Protein AF-A0A2T9YWB1-F1 (afdb_monomer_lite)

Foldseek 3Di:
DDLVVQQVLCQVLVAAAAAFNPHPGRCPHPPSVDDPCPPRGGHSPVSVVVVCVVVCVVVVVVVVVVVVVVVVVVVVVVVVVVVVVVVVVVVVVVVVVVVVVVVVVVVVPDDPDDDDDDDD

Sequence (120 aa):
MNDLSRSEFQNMGRCCGYLDPGDYSSTLTPGCSTIAKAEMVYGCIGPLREMVSGYLSKYYSILFAFILIDIYAFVVGLVLVATLKVHEKMLQNQTKILYGHLDNKEVLMTPLVNFPTPRQ

Radius of gyration: 41.81 Å; chains: 1; bounding box: 85×22×119 Å

pLDDT: mean 74.77, std 15.61, range [44.81, 97.56]

Structure (mmCIF, N/CA/C/O backbone):
data_AF-A0A2T9YWB1-F1
#
_entry.id   AF-A0A2T9YWB1-F1
#
loop_
_atom_site.group_PDB
_atom_site.id
_atom_site.type_symbol
_atom_site.label_atom_id
_atom_site.label_alt_id
_atom_site.label_comp_id
_atom_site.label_asym_id
_atom_site.label_entity_id
_atom_site.label_seq_id
_atom_site.pdbx_PDB_ins_code
_atom_site.Cartn_x
_atom_site.Cartn_y
_atom_site.Cartn_z
_atom_site.occupancy
_atom_site.B_iso_or_equiv
_atom_site.auth_seq_id
_atom_site.auth_comp_id
_atom_site.auth_asym_id
_atom_site.auth_atom_id
_atom_site.pdbx_PDB_model_num
ATOM 1 N N . MET A 1 1 ? 9.960 15.345 -17.057 1.00 58.69 1 MET A N 1
ATOM 2 C CA . MET A 1 1 ? 10.874 14.303 -16.542 1.00 58.69 1 MET A CA 1
ATOM 3 C C . MET A 1 1 ? 12.245 14.581 -17.136 1.00 58.69 1 MET A C 1
ATOM 5 O O . MET A 1 1 ? 12.341 14.679 -18.354 1.00 58.69 1 MET A O 1
ATOM 9 N N . ASN A 1 2 ? 13.255 14.826 -16.304 1.00 80.56 2 ASN A N 1
ATOM 10 C CA . ASN A 1 2 ? 14.579 15.253 -16.768 1.00 80.56 2 ASN A CA 1
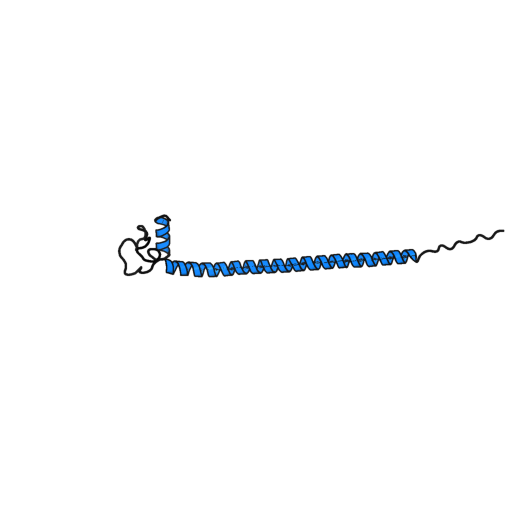ATOM 11 C C . ASN A 1 2 ? 15.358 14.053 -17.321 1.00 80.56 2 ASN A C 1
ATOM 13 O O . ASN A 1 2 ? 15.121 12.921 -16.892 1.00 80.56 2 ASN A O 1
ATOM 17 N N . ASP A 1 3 ? 16.290 14.282 -18.247 1.00 78.12 3 ASP A N 1
ATOM 18 C CA . ASP A 1 3 ? 17.007 13.188 -18.921 1.00 78.12 3 ASP A CA 1
ATOM 19 C C . ASP A 1 3 ? 17.795 12.311 -17.924 1.00 78.12 3 ASP A C 1
ATOM 21 O O . ASP A 1 3 ? 17.826 11.094 -18.057 1.00 78.12 3 ASP A O 1
ATOM 25 N N . LEU A 1 4 ? 18.274 12.902 -16.820 1.00 83.19 4 LEU A N 1
ATOM 26 C CA . LEU A 1 4 ? 18.881 12.184 -15.692 1.00 83.19 4 LEU A CA 1
ATOM 27 C C . LEU A 1 4 ? 17.923 11.167 -15.043 1.00 83.19 4 LEU A C 1
ATOM 29 O O . LEU A 1 4 ? 18.261 9.996 -14.911 1.00 83.19 4 LEU A O 1
ATOM 33 N N . SER A 1 5 ? 16.703 11.596 -14.696 1.00 83.38 5 SER A N 1
ATOM 34 C CA . SER A 1 5 ? 15.690 10.720 -14.083 1.00 83.38 5 SER A CA 1
ATOM 35 C C . SER A 1 5 ? 15.227 9.604 -15.022 1.00 83.38 5 SER A C 1
ATOM 37 O O . SER A 1 5 ? 14.916 8.502 -14.580 1.00 83.38 5 SER A O 1
ATOM 39 N N . ARG A 1 6 ? 15.208 9.870 -16.336 1.00 80.31 6 ARG A N 1
ATOM 40 C CA . ARG A 1 6 ? 14.944 8.836 -17.343 1.00 80.31 6 ARG A CA 1
ATOM 41 C C . ARG A 1 6 ? 16.101 7.854 -17.436 1.00 80.31 6 ARG A C 1
ATOM 43 O O . ARG A 1 6 ? 15.847 6.657 -17.499 1.00 80.31 6 ARG A O 1
ATOM 50 N N . SER A 1 7 ? 17.339 8.341 -17.393 1.00 84.00 7 SER A N 1
ATOM 51 C CA . SER A 1 7 ? 18.513 7.479 -17.457 1.00 84.00 7 SER A CA 1
ATOM 52 C C . SER A 1 7 ? 18.646 6.560 -16.254 1.00 84.00 7 SER A C 1
ATOM 54 O O . SER A 1 7 ? 18.995 5.395 -16.407 1.00 84.00 7 SER A O 1
ATOM 56 N N . GLU A 1 8 ? 18.363 7.062 -15.058 1.00 83.62 8 GLU A N 1
ATOM 57 C CA . GLU A 1 8 ? 18.387 6.257 -13.839 1.00 83.62 8 GLU A CA 1
ATOM 58 C C . GLU A 1 8 ? 17.347 5.133 -13.898 1.00 83.62 8 GLU A C 1
ATOM 60 O O . GLU A 1 8 ? 17.667 3.972 -13.646 1.00 83.62 8 GLU A O 1
ATOM 65 N N . PHE A 1 9 ? 16.130 5.460 -14.338 1.00 80.44 9 PHE A N 1
ATOM 66 C CA . PHE A 1 9 ? 15.055 4.488 -14.505 1.00 80.44 9 PHE A CA 1
ATOM 67 C C . PHE A 1 9 ? 15.379 3.426 -15.569 1.00 80.44 9 PHE A C 1
ATOM 69 O O . PHE A 1 9 ? 15.210 2.232 -15.326 1.00 80.44 9 PHE A O 1
ATOM 76 N N . GLN A 1 10 ? 15.897 3.846 -16.725 1.00 83.12 10 GLN A N 1
ATOM 77 C CA . GLN A 1 10 ? 16.295 2.952 -17.819 1.00 83.12 10 GLN A CA 1
ATOM 78 C C . GLN A 1 10 ? 17.465 2.040 -17.420 1.00 83.12 10 GLN A C 1
ATOM 80 O O . GLN A 1 10 ? 17.461 0.852 -17.739 1.00 83.12 10 GLN A O 1
ATOM 85 N N . ASN A 1 11 ? 18.421 2.552 -16.639 1.00 83.00 11 ASN A N 1
ATOM 86 C CA . ASN A 1 11 ? 19.535 1.763 -16.116 1.00 83.00 11 ASN A CA 1
ATOM 87 C C . ASN A 1 11 ? 19.078 0.747 -15.052 1.00 83.00 11 ASN A C 1
ATOM 89 O O . ASN A 1 11 ? 19.493 -0.411 -15.074 1.00 83.00 11 ASN A O 1
ATOM 93 N N . MET A 1 12 ? 18.179 1.153 -14.149 1.00 80.88 12 MET A N 1
ATOM 94 C CA . MET A 1 12 ? 17.615 0.276 -13.118 1.00 80.88 12 MET A CA 1
ATOM 95 C C . MET A 1 12 ? 16.765 -0.847 -13.725 1.00 80.88 12 MET A C 1
ATOM 97 O O . MET A 1 12 ? 16.873 -1.998 -13.308 1.00 80.88 12 MET A O 1
ATOM 101 N N . GLY A 1 13 ? 15.943 -0.517 -14.725 1.00 77.62 13 GLY A N 1
ATOM 102 C CA . GLY A 1 13 ? 15.073 -1.465 -15.420 1.00 77.62 13 GLY A CA 1
ATOM 103 C C . GLY A 1 13 ? 15.750 -2.250 -16.546 1.00 77.62 13 GLY A C 1
ATOM 104 O O . GLY A 1 13 ? 15.093 -3.104 -17.137 1.00 77.62 13 GLY A O 1
ATOM 105 N N . ARG A 1 14 ? 17.028 -1.964 -16.853 1.00 80.56 14 ARG A N 1
ATOM 106 C CA . ARG A 1 14 ? 17.780 -2.514 -18.001 1.00 80.56 14 ARG A CA 1
ATOM 107 C C . ARG A 1 14 ? 16.954 -2.511 -19.293 1.00 80.56 14 ARG A C 1
ATOM 109 O O . ARG A 1 14 ? 16.837 -3.521 -19.984 1.00 80.56 14 ARG A O 1
ATOM 116 N N . CYS A 1 15 ? 16.332 -1.375 -19.571 1.00 81.12 15 CYS A N 1
ATOM 117 C CA . CYS A 1 15 ? 15.363 -1.204 -20.643 1.00 81.12 15 CYS A CA 1
ATOM 118 C C . CYS A 1 15 ? 15.564 0.156 -21.313 1.00 81.12 15 CYS A C 1
ATOM 120 O O . CYS A 1 15 ? 16.104 1.083 -20.710 1.00 81.12 15 CYS A O 1
ATOM 122 N N . CYS A 1 16 ? 15.113 0.286 -22.558 1.00 83.00 16 CYS A N 1
ATOM 123 C CA . CYS A 1 16 ? 15.207 1.533 -23.310 1.00 83.00 16 CYS A CA 1
ATOM 124 C C . CYS A 1 16 ? 13.815 2.001 -23.707 1.00 83.00 16 CYS A C 1
ATOM 126 O O . CYS A 1 16 ? 12.975 1.202 -24.112 1.00 83.00 16 CYS A O 1
ATOM 128 N N . GLY A 1 17 ? 13.590 3.308 -23.602 1.00 82.56 17 GLY A N 1
ATOM 129 C CA . GLY A 1 17 ? 12.314 3.915 -23.949 1.00 82.56 17 GLY A CA 1
ATOM 130 C C . GLY A 1 17 ? 11.124 3.400 -23.131 1.00 82.56 17 GLY A C 1
ATOM 131 O O . GLY A 1 17 ? 11.285 2.697 -22.132 1.00 82.56 17 GLY A O 1
ATOM 132 N N . TYR A 1 18 ? 9.914 3.809 -23.504 1.00 81.81 18 TYR A N 1
ATOM 133 C CA . TYR A 1 18 ? 8.704 3.436 -22.767 1.00 81.81 18 TYR A CA 1
ATOM 134 C C . TYR A 1 18 ? 8.063 2.154 -23.307 1.00 81.81 18 TYR A C 1
ATOM 136 O O . TYR A 1 18 ? 8.075 1.124 -22.626 1.00 81.81 18 TYR A O 1
ATOM 144 N N . LEU A 1 19 ? 7.520 2.216 -24.526 1.00 81.88 19 LEU A N 1
ATOM 145 C CA . LEU A 1 19 ? 6.922 1.072 -25.219 1.00 81.88 19 LEU A CA 1
ATOM 146 C C . LEU A 1 19 ? 7.954 0.368 -26.106 1.00 81.88 19 LEU A C 1
ATOM 148 O O . LEU A 1 19 ? 8.108 -0.849 -26.039 1.00 81.88 19 LEU A O 1
ATOM 152 N N . ASP A 1 20 ? 8.696 1.178 -26.861 1.00 80.06 20 ASP A N 1
ATOM 153 C CA . ASP A 1 20 ? 9.758 0.760 -27.763 1.00 80.06 20 ASP A CA 1
ATOM 154 C C . ASP A 1 20 ? 11.088 1.427 -27.380 1.00 80.06 20 ASP A C 1
ATOM 156 O O . ASP A 1 20 ? 11.087 2.555 -26.878 1.00 80.06 20 ASP A O 1
ATOM 160 N N . PRO A 1 21 ? 12.240 0.805 -27.694 1.00 75.88 21 PRO A N 1
ATOM 161 C CA . PRO A 1 21 ? 13.568 1.336 -27.379 1.00 75.88 21 PRO A CA 1
ATOM 162 C C . PRO A 1 21 ? 13.871 2.739 -27.908 1.00 75.88 21 PRO A C 1
ATOM 164 O O . PRO A 1 21 ? 14.745 3.407 -27.367 1.00 75.88 21 PRO A O 1
ATOM 167 N N . GLY A 1 22 ? 13.188 3.173 -28.971 1.00 75.06 22 GLY A N 1
ATOM 168 C CA . GLY A 1 22 ? 13.361 4.501 -29.565 1.00 75.06 22 GLY A CA 1
ATOM 169 C C . GLY A 1 22 ? 12.431 5.571 -28.995 1.00 75.06 22 GLY A C 1
ATOM 170 O O . GLY A 1 22 ? 12.632 6.754 -29.262 1.00 75.06 22 GLY A O 1
ATOM 171 N N . ASP A 1 23 ? 11.421 5.178 -28.220 1.00 76.00 23 ASP A N 1
ATOM 172 C CA . ASP A 1 23 ? 10.400 6.095 -27.733 1.00 76.00 23 ASP A CA 1
ATOM 173 C C . ASP A 1 23 ? 10.778 6.627 -26.352 1.00 76.00 23 ASP A C 1
ATOM 175 O O . ASP A 1 23 ? 10.814 5.886 -25.372 1.00 76.00 23 ASP A O 1
ATOM 179 N N . TYR A 1 24 ? 11.106 7.915 -26.256 1.00 75.06 24 TYR A N 1
ATOM 180 C CA . TYR A 1 24 ? 11.618 8.528 -25.027 1.00 75.06 24 TYR A CA 1
ATOM 181 C C . TYR A 1 24 ? 12.847 7.789 -24.438 1.00 75.06 24 TYR A C 1
ATOM 183 O O . TYR A 1 24 ? 12.992 7.650 -23.214 1.00 75.06 24 TYR A O 1
ATOM 191 N N . SER A 1 25 ? 13.833 7.421 -25.265 1.00 74.88 25 SER A N 1
ATOM 192 C CA . SER A 1 25 ? 15.160 6.939 -24.823 1.00 74.88 25 SER A CA 1
ATOM 193 C C . SER A 1 25 ? 16.050 8.064 -24.291 1.00 74.88 25 SER A C 1
ATOM 195 O O . SER A 1 25 ? 16.145 9.125 -24.915 1.00 74.88 25 SER A O 1
ATOM 197 N N . SER A 1 26 ? 16.668 7.876 -23.126 1.00 77.38 26 SER A N 1
ATOM 198 C CA . SER A 1 26 ? 17.612 8.862 -22.606 1.00 77.38 26 SER A CA 1
ATOM 199 C C . SER A 1 26 ? 18.931 8.792 -23.366 1.00 77.38 26 SER A C 1
ATOM 201 O O . SER A 1 26 ? 19.409 7.709 -23.704 1.00 77.38 26 SER A O 1
ATOM 203 N N . THR A 1 27 ? 19.536 9.951 -23.620 1.00 75.12 27 THR A N 1
ATOM 204 C CA . THR A 1 27 ? 20.853 10.017 -24.277 1.00 75.12 27 THR A CA 1
ATOM 205 C C . THR A 1 27 ? 21.997 9.670 -23.323 1.00 75.12 27 THR A C 1
ATOM 207 O O . THR A 1 27 ? 23.083 9.296 -23.762 1.00 75.12 27 THR A O 1
ATOM 210 N N . LEU A 1 28 ? 21.728 9.754 -22.017 1.00 77.69 28 LEU A N 1
ATOM 211 C CA . LEU A 1 28 ? 22.676 9.518 -20.931 1.00 77.69 28 LEU A CA 1
ATOM 212 C C . LEU A 1 28 ? 22.794 8.041 -20.542 1.00 77.69 28 LEU A C 1
ATOM 214 O O . LEU A 1 28 ? 23.736 7.690 -19.837 1.00 77.69 28 LEU A O 1
ATOM 218 N N . THR A 1 29 ? 21.871 7.174 -20.973 1.00 75.38 29 THR A N 1
ATOM 219 C CA . THR A 1 29 ? 21.889 5.755 -20.595 1.00 75.38 29 THR A CA 1
ATOM 220 C C . THR A 1 29 ? 22.891 4.979 -21.450 1.00 75.38 29 THR A C 1
ATOM 222 O O . THR A 1 29 ? 22.654 4.802 -22.653 1.00 75.38 29 THR A O 1
ATOM 225 N N . PRO A 1 30 ? 23.995 4.477 -20.860 1.00 65.81 30 PRO A N 1
ATOM 226 C CA . PRO A 1 30 ? 24.955 3.652 -21.581 1.00 65.81 30 PRO A CA 1
ATOM 227 C C . PRO A 1 30 ? 24.277 2.325 -21.949 1.00 65.81 30 PRO A C 1
ATOM 229 O O . PRO A 1 30 ? 23.979 1.509 -21.085 1.00 65.81 30 PRO A O 1
ATOM 232 N N . GLY A 1 31 ? 23.961 2.148 -23.233 1.00 66.75 31 GLY A N 1
ATOM 233 C CA . GLY A 1 31 ? 23.202 1.003 -23.757 1.00 66.75 31 GLY A CA 1
ATOM 234 C C . GLY A 1 31 ? 22.055 1.404 -24.690 1.00 66.75 31 GLY A C 1
ATOM 235 O O . GLY A 1 31 ? 21.808 0.712 -25.673 1.00 66.75 31 GLY A O 1
ATOM 236 N N . CYS A 1 32 ? 21.429 2.565 -24.459 1.00 69.94 32 CYS A N 1
ATOM 237 C CA . CYS A 1 32 ? 20.392 3.103 -25.350 1.00 69.94 32 CYS A CA 1
ATOM 238 C C . CYS A 1 32 ? 20.953 4.066 -26.416 1.00 69.94 32 CYS A C 1
ATOM 240 O O . CYS A 1 32 ? 20.327 4.253 -27.457 1.00 69.94 32 CYS A O 1
ATOM 242 N N . SER A 1 33 ? 22.127 4.672 -26.182 1.00 62.56 33 SER A N 1
ATOM 243 C CA . SER A 1 33 ? 22.729 5.683 -27.073 1.00 62.56 33 SER A CA 1
ATOM 244 C C . SER A 1 33 ? 23.503 5.093 -28.259 1.00 62.56 33 SER A C 1
ATOM 246 O O . SER A 1 33 ? 23.536 5.679 -29.341 1.00 62.56 33 SER A O 1
ATOM 248 N N . THR A 1 34 ? 24.102 3.916 -28.085 1.00 57.72 34 THR A N 1
ATOM 249 C CA . THR A 1 34 ? 24.905 3.224 -29.099 1.00 57.72 34 THR A CA 1
ATOM 250 C C . THR A 1 34 ? 24.288 1.868 -29.389 1.00 57.72 34 THR A C 1
ATOM 252 O O . THR A 1 34 ? 24.586 0.902 -28.701 1.00 57.72 34 THR A O 1
ATOM 255 N N . ILE A 1 35 ? 23.393 1.823 -30.378 1.00 53.66 35 ILE A N 1
ATOM 256 C CA . ILE A 1 35 ? 23.014 0.659 -31.200 1.00 53.66 35 ILE A CA 1
ATOM 257 C C . ILE A 1 35 ? 23.541 -0.693 -30.670 1.00 53.66 35 ILE A C 1
ATOM 259 O O . ILE A 1 35 ? 24.434 -1.305 -31.244 1.00 53.66 35 ILE A O 1
ATOM 263 N N . ALA A 1 36 ? 22.928 -1.193 -29.602 1.00 47.56 36 ALA A N 1
ATOM 264 C CA . ALA A 1 36 ? 22.917 -2.608 -29.260 1.00 4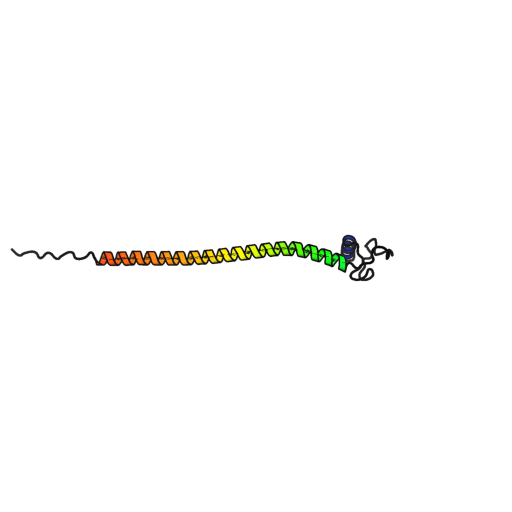7.56 36 ALA A CA 1
ATOM 265 C C . ALA A 1 36 ? 21.453 -3.054 -29.220 1.00 47.56 36 ALA A C 1
ATOM 267 O O . ALA A 1 36 ? 20.940 -3.561 -28.226 1.00 47.56 36 ALA A O 1
ATOM 268 N N . LYS A 1 37 ? 20.785 -2.891 -30.372 1.00 50.72 37 LYS A N 1
ATOM 269 C CA . LYS A 1 37 ? 19.473 -3.481 -30.697 1.00 50.72 37 LYS A CA 1
ATOM 270 C C . LYS A 1 37 ? 19.431 -5.013 -30.527 1.00 50.72 37 LYS A C 1
ATOM 272 O O . LYS A 1 37 ? 18.390 -5.608 -30.763 1.00 50.72 37 LYS A O 1
ATOM 277 N N . ALA A 1 38 ? 20.550 -5.648 -30.180 1.00 47.59 38 ALA A N 1
ATOM 278 C CA . ALA A 1 38 ? 20.685 -7.089 -30.048 1.00 47.59 38 ALA A CA 1
ATOM 279 C C . ALA A 1 38 ? 20.394 -7.618 -28.629 1.00 47.59 38 ALA A C 1
ATOM 281 O O . ALA A 1 38 ? 20.045 -8.786 -28.517 1.00 47.59 38 ALA A O 1
ATOM 282 N N . GLU A 1 39 ? 20.485 -6.796 -27.568 1.00 50.75 39 GLU A N 1
ATOM 283 C CA . GLU A 1 39 ? 20.274 -7.276 -26.183 1.00 50.75 39 GLU A CA 1
ATOM 284 C C . GLU A 1 39 ? 19.182 -6.529 -25.396 1.00 50.75 39 GLU A C 1
ATOM 286 O O . GLU A 1 39 ? 18.482 -7.157 -24.604 1.00 50.75 39 GLU A O 1
ATOM 291 N N . MET A 1 40 ? 18.948 -5.230 -25.636 1.00 56.12 40 MET A N 1
ATOM 292 C CA . MET A 1 40 ? 17.851 -4.477 -24.997 1.00 56.12 40 MET A CA 1
ATOM 293 C C . MET A 1 40 ? 16.714 -4.223 -25.995 1.00 56.12 40 MET A C 1
ATOM 295 O O . MET A 1 40 ? 16.570 -3.135 -26.549 1.00 56.12 40 MET A O 1
ATOM 299 N N . VAL A 1 41 ? 15.929 -5.267 -26.271 1.00 57.62 41 VAL A N 1
ATOM 300 C CA . VAL A 1 41 ? 14.882 -5.270 -27.318 1.00 57.62 41 VAL A CA 1
ATOM 301 C C . VAL A 1 41 ? 13.521 -4.773 -26.799 1.00 57.62 41 VAL A C 1
ATOM 303 O O . VAL A 1 41 ? 12.583 -4.612 -27.573 1.00 57.62 41 VAL A O 1
ATOM 306 N N . TYR A 1 42 ? 13.391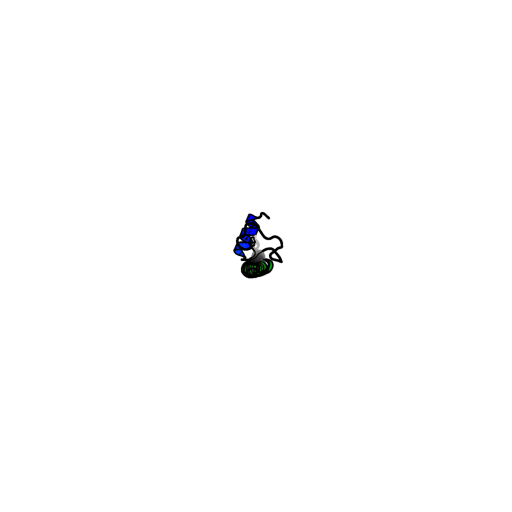 -4.492 -25.501 1.00 70.75 42 TYR A N 1
ATOM 307 C CA . TYR A 1 42 ? 12.086 -4.310 -24.861 1.00 70.75 42 TYR A CA 1
ATOM 308 C C . TYR A 1 42 ? 11.954 -2.928 -24.214 1.00 70.75 42 TYR A C 1
ATOM 310 O O . TYR A 1 42 ? 12.866 -2.463 -23.523 1.00 70.75 42 TYR A O 1
ATOM 318 N N . GLY A 1 43 ? 10.799 -2.287 -24.419 1.00 78.88 43 GLY A N 1
ATOM 319 C CA . GLY A 1 43 ? 10.426 -1.071 -23.702 1.00 78.88 43 GLY A CA 1
ATOM 320 C C . GLY A 1 43 ? 10.318 -1.294 -22.196 1.00 78.88 43 GLY A C 1
ATOM 321 O O . GLY A 1 43 ? 10.008 -2.394 -21.724 1.00 78.88 43 GLY A O 1
ATOM 322 N N . CYS A 1 44 ? 10.533 -0.235 -21.416 1.00 83.62 44 CYS A N 1
ATOM 323 C CA . CYS A 1 44 ? 10.481 -0.305 -19.958 1.00 83.62 44 CYS A CA 1
ATOM 324 C C . CYS A 1 44 ? 9.097 -0.637 -19.372 1.00 83.62 44 CYS A C 1
ATOM 326 O O . CYS A 1 44 ? 8.998 -0.884 -18.170 1.00 83.62 44 CYS A O 1
ATOM 328 N N . ILE A 1 45 ? 8.026 -0.669 -20.174 1.00 84.12 45 ILE A N 1
ATOM 329 C CA . ILE A 1 45 ? 6.672 -0.974 -19.693 1.00 84.12 45 ILE A CA 1
ATOM 330 C C . ILE A 1 45 ? 6.539 -2.374 -19.072 1.00 84.12 45 ILE A C 1
ATOM 332 O O . ILE A 1 45 ? 5.804 -2.538 -18.098 1.00 84.12 45 ILE A O 1
ATOM 336 N N . GLY A 1 46 ? 7.262 -3.372 -19.587 1.00 79.88 46 GLY A N 1
ATOM 337 C CA . GLY A 1 46 ? 7.254 -4.737 -19.048 1.00 79.88 46 GLY A CA 1
ATOM 338 C C . GLY A 1 46 ? 7.851 -4.805 -17.637 1.00 79.88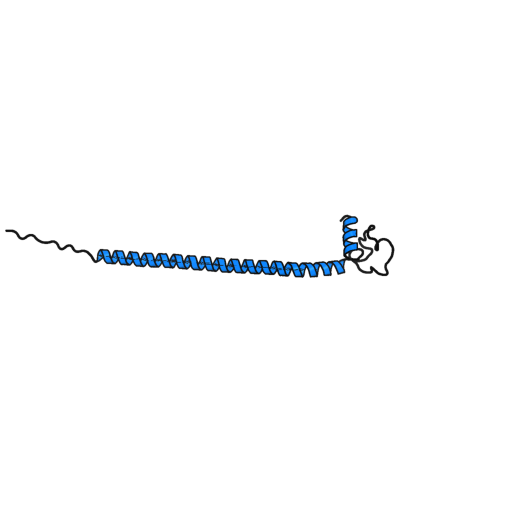 46 GLY A C 1
ATOM 339 O O . GLY A 1 46 ? 7.115 -5.105 -16.693 1.00 79.88 46 GLY A O 1
ATOM 340 N N . PRO A 1 47 ? 9.141 -4.447 -17.467 1.00 76.38 47 PRO A N 1
ATOM 341 C CA . PRO A 1 47 ? 9.792 -4.384 -16.158 1.00 76.38 47 PRO A CA 1
ATOM 342 C C . PRO A 1 47 ? 9.066 -3.467 -15.170 1.00 76.38 47 PRO A C 1
ATOM 344 O O . PRO A 1 47 ? 8.934 -3.802 -13.994 1.00 76.38 47 PRO A O 1
ATOM 347 N N . LEU A 1 48 ? 8.531 -2.334 -15.643 1.00 81.38 48 LEU A N 1
ATOM 348 C CA . LEU A 1 48 ? 7.726 -1.439 -14.816 1.00 81.38 48 LEU A CA 1
ATOM 349 C C . LEU A 1 48 ? 6.471 -2.145 -14.301 1.00 81.38 48 LEU A C 1
ATOM 351 O O . LEU A 1 48 ? 6.171 -2.061 -13.115 1.00 81.38 48 LEU A O 1
ATOM 355 N N . ARG A 1 49 ? 5.740 -2.858 -15.163 1.00 81.38 49 ARG A N 1
ATOM 356 C CA . ARG A 1 49 ? 4.542 -3.602 -14.761 1.00 81.38 49 ARG A CA 1
ATOM 357 C C . ARG A 1 49 ? 4.872 -4.685 -13.741 1.00 81.38 49 ARG A C 1
ATOM 359 O O . ARG A 1 49 ? 4.130 -4.844 -12.776 1.00 81.38 49 ARG A O 1
ATOM 366 N N . GLU A 1 50 ? 5.972 -5.402 -13.933 1.00 78.75 50 GLU A N 1
ATOM 367 C CA . GLU A 1 50 ? 6.420 -6.442 -13.010 1.00 78.75 50 GLU A CA 1
ATOM 368 C C . GLU A 1 50 ? 6.794 -5.849 -11.645 1.00 78.75 50 GLU A C 1
ATOM 370 O O . GLU A 1 50 ? 6.244 -6.267 -10.622 1.00 78.75 50 GLU A O 1
ATOM 375 N N . MET A 1 51 ? 7.609 -4.789 -11.633 1.00 76.19 51 MET A N 1
ATOM 376 C CA . MET A 1 51 ? 7.982 -4.048 -10.427 1.00 76.19 51 MET A CA 1
ATOM 377 C C . MET A 1 51 ? 6.752 -3.506 -9.694 1.00 76.19 51 MET A C 1
ATOM 379 O O . MET A 1 51 ? 6.608 -3.699 -8.488 1.00 76.19 51 MET A O 1
ATOM 383 N N . VAL A 1 52 ? 5.838 -2.867 -10.425 1.00 80.75 52 VAL A N 1
ATOM 384 C CA . VAL A 1 52 ? 4.602 -2.298 -9.885 1.00 80.75 52 VAL A CA 1
ATOM 385 C C . VAL A 1 52 ? 3.711 -3.400 -9.321 1.00 80.75 52 VAL A C 1
ATOM 387 O O . VAL A 1 52 ? 3.216 -3.251 -8.210 1.00 80.75 52 VAL A O 1
ATOM 390 N N . SER A 1 53 ? 3.553 -4.531 -10.014 1.00 77.81 53 SER A N 1
ATOM 391 C CA . SER A 1 53 ? 2.735 -5.651 -9.534 1.00 77.81 53 SER A CA 1
ATOM 392 C C . SER A 1 53 ? 3.301 -6.301 -8.266 1.00 77.81 53 SER A C 1
ATOM 394 O O . SER A 1 53 ? 2.554 -6.543 -7.317 1.00 77.81 53 SER A O 1
ATOM 396 N N . GLY A 1 54 ? 4.620 -6.516 -8.201 1.00 74.25 54 GLY A N 1
ATOM 397 C CA . GLY A 1 54 ? 5.282 -7.108 -7.040 1.00 74.25 54 GLY A CA 1
ATOM 398 C C . GLY A 1 54 ? 5.310 -6.166 -5.838 1.00 74.25 54 GLY A C 1
ATOM 399 O O . GLY A 1 54 ? 5.080 -6.594 -4.705 1.00 74.25 54 GLY A O 1
ATOM 400 N N . TYR A 1 55 ? 5.539 -4.873 -6.082 1.00 73.44 55 TYR A N 1
ATOM 401 C CA . TYR A 1 55 ? 5.473 -3.844 -5.051 1.00 73.44 55 TYR A CA 1
ATOM 402 C C . TYR A 1 55 ? 4.038 -3.732 -4.531 1.00 73.44 55 TYR A C 1
ATOM 404 O O . TYR A 1 55 ? 3.786 -4.025 -3.365 1.00 73.44 55 TYR A O 1
ATOM 412 N N . LEU A 1 56 ? 3.067 -3.434 -5.398 1.00 74.19 56 LEU A N 1
ATOM 413 C CA . LEU A 1 56 ? 1.664 -3.294 -5.008 1.00 74.19 56 LEU A CA 1
ATOM 414 C C . LEU A 1 56 ? 1.164 -4.525 -4.253 1.00 74.19 56 LEU A C 1
ATOM 416 O O . LEU A 1 56 ? 0.564 -4.360 -3.200 1.00 74.19 56 LEU A O 1
ATOM 420 N N . SER A 1 57 ? 1.468 -5.748 -4.697 1.00 75.25 57 SER A N 1
ATOM 421 C CA . SER A 1 57 ? 1.036 -6.963 -3.995 1.00 75.25 57 SER A CA 1
ATOM 422 C C . SER A 1 57 ? 1.515 -7.027 -2.538 1.00 75.25 57 SER A C 1
ATOM 424 O O . SER A 1 57 ? 0.741 -7.419 -1.659 1.00 75.25 57 SER A O 1
ATOM 426 N N . LYS A 1 58 ? 2.763 -6.630 -2.254 1.00 75.44 58 LYS A N 1
ATOM 427 C CA . LYS A 1 58 ? 3.298 -6.626 -0.883 1.00 75.44 58 LYS A CA 1
ATOM 428 C C . LYS A 1 58 ? 2.661 -5.532 -0.031 1.00 75.44 58 LYS A C 1
ATOM 430 O O . LYS A 1 58 ? 2.219 -5.809 1.082 1.00 75.44 58 LYS A O 1
ATOM 435 N N . TYR A 1 59 ? 2.567 -4.311 -0.555 1.00 80.31 59 TYR A N 1
ATOM 436 C CA . TYR A 1 59 ? 1.998 -3.188 0.195 1.00 80.31 59 TYR A CA 1
ATOM 437 C C . TYR A 1 59 ? 0.487 -3.325 0.392 1.00 80.31 59 TYR A C 1
ATOM 439 O O . TYR A 1 59 ? 0.000 -3.031 1.481 1.00 80.31 59 TYR A O 1
ATOM 447 N N . TYR A 1 60 ? -0.252 -3.846 -0.592 1.00 80.56 60 TYR A N 1
ATOM 448 C CA . TYR A 1 60 ? -1.681 -4.128 -0.442 1.00 80.56 60 TYR A CA 1
ATOM 449 C C . TYR A 1 60 ? -1.947 -5.156 0.650 1.00 80.56 60 TYR A C 1
ATOM 451 O O . TYR A 1 60 ? -2.880 -4.970 1.422 1.00 80.56 60 TYR A O 1
ATOM 459 N N . SER A 1 61 ? -1.115 -6.194 0.766 1.00 80.69 61 SER A N 1
ATOM 460 C CA . SER A 1 61 ? -1.269 -7.196 1.828 1.00 80.69 61 SER A CA 1
ATOM 461 C C . SER A 1 61 ? -1.113 -6.572 3.220 1.00 80.69 61 SER A C 1
ATOM 463 O O . SER A 1 61 ? -1.906 -6.846 4.118 1.00 80.69 61 SER A O 1
ATOM 465 N N . ILE A 1 62 ? -0.127 -5.684 3.385 1.00 85.00 62 ILE A N 1
ATOM 466 C CA . ILE A 1 62 ? 0.119 -4.973 4.647 1.00 85.00 62 ILE A CA 1
ATOM 467 C C . ILE A 1 62 ? -1.028 -4.003 4.958 1.00 85.00 62 ILE A C 1
ATOM 469 O O . ILE A 1 62 ? -1.569 -4.025 6.060 1.00 85.00 62 ILE A O 1
ATOM 473 N N . LEU A 1 63 ? -1.436 -3.179 3.990 1.00 88.00 63 LEU A N 1
ATOM 474 C CA . LEU A 1 63 ? -2.543 -2.233 4.162 1.00 88.00 63 LEU A CA 1
ATOM 475 C C . LEU A 1 63 ? -3.859 -2.949 4.478 1.00 88.00 63 LEU A C 1
ATOM 477 O O . LEU A 1 63 ? -4.616 -2.496 5.331 1.00 88.00 63 LEU A O 1
ATOM 481 N N . PHE A 1 64 ? -4.111 -4.093 3.842 1.00 87.50 64 PHE A N 1
ATOM 482 C CA . PHE A 1 64 ? -5.288 -4.907 4.122 1.00 87.50 64 PHE A CA 1
ATOM 483 C C . PHE A 1 64 ? -5.287 -5.435 5.562 1.00 87.50 64 PHE A C 1
ATOM 485 O O . PHE A 1 64 ? -6.320 -5.398 6.226 1.00 87.50 64 PHE A O 1
ATOM 492 N N . ALA A 1 65 ? -4.129 -5.854 6.082 1.00 89.56 65 ALA A N 1
ATOM 493 C CA . ALA A 1 65 ? -4.004 -6.266 7.477 1.00 89.56 65 ALA A CA 1
ATOM 494 C C . ALA A 1 65 ? -4.312 -5.116 8.454 1.00 89.56 65 ALA A C 1
ATOM 496 O O . ALA A 1 65 ? -5.036 -5.330 9.423 1.00 89.56 65 ALA A O 1
ATOM 497 N N . PHE A 1 66 ? -3.835 -3.896 8.179 1.00 93.75 66 PHE A N 1
ATOM 498 C CA . PHE A 1 66 ? -4.178 -2.719 8.988 1.00 93.75 66 PHE A CA 1
ATOM 499 C C . PHE A 1 66 ? -5.682 -2.434 8.987 1.00 93.75 66 PHE A C 1
ATOM 501 O O . PHE A 1 66 ? -6.271 -2.280 10.053 1.00 93.75 66 PHE A O 1
ATOM 508 N N . ILE A 1 67 ? -6.326 -2.468 7.817 1.00 95.00 67 ILE A N 1
ATOM 509 C CA . ILE A 1 67 ? -7.777 -2.260 7.704 1.00 95.00 67 ILE A CA 1
ATOM 510 C C . ILE A 1 67 ? -8.552 -3.305 8.519 1.00 95.00 67 ILE A C 1
ATOM 512 O O . ILE A 1 67 ? -9.524 -2.969 9.192 1.00 95.00 67 ILE A O 1
ATOM 516 N N . LEU A 1 68 ? -8.127 -4.572 8.498 1.00 94.44 68 LEU A N 1
ATOM 517 C CA . LEU A 1 68 ? -8.760 -5.618 9.305 1.00 94.44 68 LEU A CA 1
ATOM 518 C C . LEU A 1 68 ? -8.611 -5.367 10.809 1.00 94.44 68 LEU A C 1
ATOM 520 O O . LEU A 1 68 ? -9.569 -5.576 11.554 1.00 94.44 68 LEU A O 1
ATOM 524 N N . ILE A 1 69 ? -7.437 -4.910 11.252 1.00 96.25 69 ILE A N 1
ATOM 525 C CA . ILE A 1 69 ? -7.194 -4.546 12.654 1.00 96.25 69 ILE A CA 1
ATOM 526 C C . ILE A 1 69 ? -8.105 -3.385 13.065 1.00 96.25 69 ILE A C 1
ATOM 528 O O . ILE A 1 69 ? -8.730 -3.454 14.123 1.00 96.25 69 ILE A O 1
ATOM 532 N N . ASP A 1 70 ? -8.243 -2.368 12.217 1.00 95.81 70 ASP A N 1
ATOM 533 C CA . ASP A 1 70 ? -9.102 -1.214 12.486 1.00 95.81 70 ASP A CA 1
ATOM 534 C C . ASP A 1 70 ? -10.580 -1.612 12.571 1.00 95.81 70 ASP A C 1
ATOM 536 O O . ASP A 1 70 ? -11.281 -1.214 13.503 1.00 95.81 70 ASP A O 1
ATOM 540 N N . ILE A 1 71 ? -11.057 -2.457 11.649 1.00 96.94 71 ILE A N 1
ATOM 541 C CA . ILE A 1 71 ? -12.424 -2.998 11.687 1.00 96.94 71 ILE A CA 1
ATOM 542 C C . ILE A 1 71 ? -12.642 -3.797 12.973 1.00 96.94 71 ILE A C 1
ATOM 544 O O . ILE A 1 71 ? -13.669 -3.634 13.634 1.00 96.94 71 ILE A O 1
ATOM 548 N N . TYR A 1 72 ? -11.683 -4.640 13.358 1.00 97.38 72 TYR A N 1
ATOM 549 C CA . TYR A 1 72 ? -11.773 -5.417 14.589 1.00 97.38 72 TYR A CA 1
ATOM 550 C C . TYR A 1 72 ? -11.841 -4.511 15.826 1.00 97.38 72 TYR A C 1
ATOM 552 O O . TYR A 1 72 ? -12.734 -4.674 16.659 1.00 97.38 72 TYR A O 1
ATOM 560 N N . ALA A 1 73 ? -10.954 -3.518 15.925 1.00 97.12 73 ALA A N 1
ATOM 561 C CA . ALA A 1 73 ? -10.956 -2.545 17.013 1.00 97.12 73 ALA A CA 1
ATOM 562 C C . ALA A 1 73 ? -12.277 -1.763 17.073 1.00 97.12 73 ALA A C 1
ATOM 564 O O . ALA A 1 73 ? -12.832 -1.560 18.154 1.00 97.12 73 ALA A O 1
ATOM 565 N N . PHE A 1 74 ? -12.823 -1.391 15.914 1.00 97.56 74 PHE A N 1
ATOM 566 C CA . PHE A 1 74 ? -14.118 -0.730 15.810 1.00 97.56 74 PHE A CA 1
ATOM 567 C C . PHE A 1 74 ? -15.260 -1.613 16.334 1.00 97.56 74 PHE A C 1
ATOM 569 O O . PHE A 1 74 ? -16.075 -1.150 17.134 1.00 97.56 74 PHE A O 1
ATOM 576 N N . VAL A 1 75 ? -15.299 -2.897 15.958 1.00 97.50 75 VAL A N 1
ATOM 577 C CA . VAL A 1 75 ? -16.310 -3.847 16.456 1.00 97.50 75 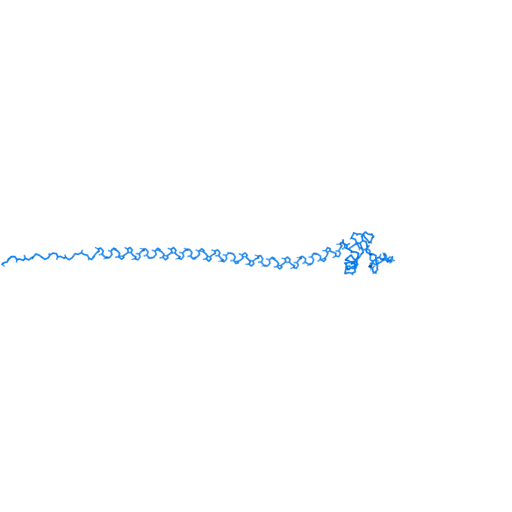VAL A CA 1
ATOM 578 C C . VAL A 1 75 ? -16.193 -4.036 17.967 1.00 97.50 75 VAL A C 1
ATOM 580 O O . VAL A 1 75 ? -17.202 -3.956 18.668 1.00 97.50 75 VAL A O 1
ATOM 583 N N . VAL A 1 76 ? -14.981 -4.235 18.492 1.00 97.38 76 VA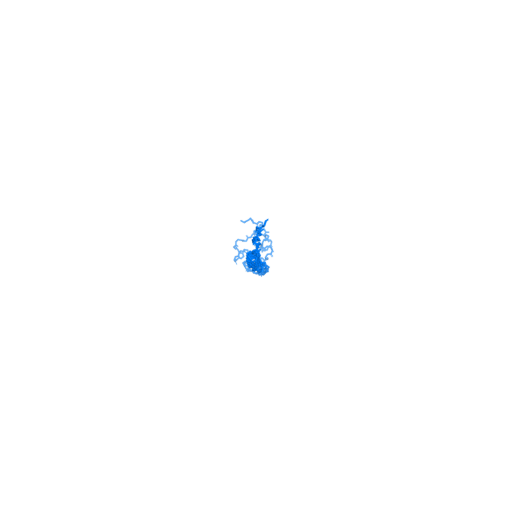L A N 1
ATOM 584 C CA . VAL A 1 76 ? -14.752 -4.359 19.941 1.00 97.38 76 VAL A CA 1
ATOM 585 C C . VAL A 1 76 ? -15.204 -3.093 20.670 1.00 97.38 76 VAL A C 1
ATOM 587 O O . VAL A 1 76 ? -15.886 -3.186 21.691 1.00 97.38 76 VAL A O 1
ATOM 590 N N . GLY A 1 77 ? -14.899 -1.914 20.124 1.00 97.31 77 GLY A N 1
ATOM 591 C CA . GLY A 1 77 ? -15.356 -0.633 20.659 1.00 97.31 77 GLY A CA 1
ATOM 592 C C . GLY A 1 77 ? -16.882 -0.521 20.703 1.00 97.31 77 GLY A C 1
ATOM 593 O O . GLY A 1 77 ? -17.440 -0.137 21.731 1.00 97.31 77 GLY A O 1
ATOM 594 N N . LEU A 1 78 ? -17.579 -0.919 19.634 1.00 96.69 78 LEU A N 1
ATOM 595 C CA . LEU A 1 78 ? -19.045 -0.939 19.603 1.00 96.69 78 LEU A CA 1
ATOM 596 C C . LEU A 1 78 ? -19.636 -1.885 20.651 1.00 96.69 78 LEU A C 1
ATOM 598 O O . LEU A 1 78 ? -20.579 -1.509 21.351 1.00 96.69 78 LEU A O 1
ATOM 602 N N . VAL A 1 79 ? -19.077 -3.091 20.780 1.00 96.31 79 VAL A N 1
ATOM 603 C CA . VAL A 1 79 ? -19.521 -4.070 21.781 1.00 96.31 79 VAL A CA 1
ATOM 604 C C . VAL A 1 79 ? -19.310 -3.521 23.189 1.00 96.31 79 VAL A C 1
ATOM 606 O O . VAL A 1 79 ? -20.225 -3.603 24.004 1.00 96.31 79 VAL A O 1
ATOM 609 N N . LEU A 1 80 ? -18.160 -2.904 23.465 1.00 96.06 80 LEU A N 1
ATOM 610 C CA . LEU A 1 80 ? -17.863 -2.307 24.766 1.00 96.06 80 LEU A CA 1
ATOM 611 C C . LEU A 1 80 ? -18.843 -1.177 25.117 1.00 96.06 80 LEU A C 1
ATOM 613 O O . LEU A 1 80 ? -19.360 -1.114 26.229 1.00 96.06 80 LEU A O 1
ATOM 617 N N . VAL A 1 81 ? -19.157 -0.296 24.165 1.00 95.62 81 VAL A N 1
ATOM 618 C CA . VAL A 1 81 ? -20.143 0.774 24.385 1.00 95.62 81 VAL A CA 1
ATOM 619 C C . VAL A 1 81 ? -21.538 0.194 24.632 1.00 95.62 81 VAL A C 1
ATOM 621 O O . VAL A 1 81 ? -22.277 0.693 25.483 1.00 95.62 81 VAL A O 1
ATOM 624 N N . ALA A 1 82 ? -21.916 -0.860 23.906 1.00 93.31 82 ALA A N 1
ATOM 625 C CA . ALA A 1 82 ? -23.201 -1.519 24.095 1.00 93.31 82 ALA A CA 1
ATOM 626 C C . ALA A 1 82 ? -23.302 -2.178 25.479 1.00 93.31 82 ALA A C 1
ATOM 628 O O . ALA A 1 82 ? -24.309 -1.993 26.167 1.00 93.31 82 ALA A O 1
ATOM 629 N N . THR A 1 83 ? -22.264 -2.898 25.915 1.00 93.75 83 THR A N 1
ATOM 630 C CA . THR A 1 83 ? -22.249 -3.556 27.227 1.00 93.75 83 THR A CA 1
ATOM 631 C C . THR A 1 83 ? -22.255 -2.544 28.365 1.00 93.75 83 THR A C 1
ATOM 633 O O . THR A 1 83 ? -23.035 -2.716 29.299 1.00 93.75 83 THR A O 1
ATOM 636 N N . LEU A 1 84 ? -21.493 -1.450 28.261 1.00 92.94 84 LEU A N 1
ATOM 637 C CA . LEU A 1 84 ? -21.520 -0.365 29.247 1.00 92.94 84 LEU A CA 1
ATOM 638 C C . LEU A 1 84 ? -22.916 0.252 29.373 1.00 92.94 84 LEU A C 1
ATOM 640 O O . LEU A 1 84 ? -23.435 0.363 30.480 1.00 92.94 84 LEU A O 1
ATOM 644 N N . LYS A 1 85 ? -23.587 0.552 28.253 1.00 92.19 85 LYS A N 1
ATOM 645 C CA . LYS A 1 85 ? -24.962 1.084 28.278 1.00 92.19 85 LYS A CA 1
ATOM 646 C C . LYS A 1 85 ? -25.965 0.119 28.909 1.00 92.19 85 LYS A C 1
ATOM 648 O O . LYS A 1 85 ? -26.889 0.553 29.596 1.00 92.19 85 LYS A O 1
ATOM 653 N N . VAL A 1 86 ? -25.832 -1.184 28.655 1.00 91.69 86 VAL A N 1
ATOM 654 C CA . VAL A 1 86 ? -26.692 -2.198 29.287 1.00 91.69 86 VAL A CA 1
ATOM 655 C C . VAL A 1 86 ? -26.413 -2.268 30.786 1.00 91.69 86 VAL A C 1
ATOM 657 O O . VAL A 1 86 ? -27.355 -2.289 31.576 1.00 91.69 86 VAL A O 1
ATOM 660 N N . HIS A 1 87 ? -25.142 -2.239 31.183 1.00 90.50 87 HIS A N 1
ATOM 661 C CA . HIS A 1 87 ? -24.740 -2.272 32.583 1.00 90.50 87 HIS A CA 1
ATOM 662 C C . HIS A 1 87 ? -25.222 -1.030 33.350 1.00 90.50 87 HIS A C 1
ATOM 664 O O . HIS A 1 87 ? -25.729 -1.157 34.464 1.00 90.50 87 HIS A O 1
ATOM 670 N N . GLU A 1 88 ? -25.131 0.164 32.759 1.00 88.19 88 GLU A N 1
ATOM 671 C CA . GLU A 1 88 ? -25.664 1.402 33.340 1.00 88.19 88 GLU A CA 1
ATOM 672 C C . GLU A 1 88 ? -27.179 1.318 33.552 1.00 88.19 88 GLU A C 1
ATOM 674 O O . GLU A 1 88 ? -27.676 1.621 34.638 1.00 88.19 88 GLU A O 1
ATOM 679 N N . LYS A 1 89 ? -27.922 0.838 32.544 1.00 82.81 89 LYS A N 1
ATOM 680 C CA . LYS A 1 89 ? -29.374 0.631 32.657 1.00 82.81 89 LYS A CA 1
ATOM 681 C C . LYS A 1 89 ? -29.727 -0.401 33.724 1.00 82.81 89 LYS A C 1
ATOM 683 O O . LYS A 1 89 ? -30.703 -0.220 34.449 1.00 82.81 89 LYS A O 1
ATOM 688 N N . MET A 1 90 ? -28.947 -1.476 33.830 1.00 81.06 90 MET A N 1
ATOM 689 C CA . MET A 1 90 ? -29.155 -2.512 34.838 1.00 81.06 90 MET A CA 1
ATOM 690 C C . MET A 1 90 ? -28.948 -1.954 36.249 1.00 81.06 90 MET A C 1
ATOM 692 O O . MET A 1 90 ? -29.803 -2.164 37.109 1.00 81.06 90 MET A O 1
ATOM 696 N N . LEU A 1 91 ? -27.871 -1.189 36.465 1.00 81.50 91 LEU A N 1
ATOM 697 C CA . LEU A 1 91 ? -27.599 -0.520 37.738 1.00 81.50 91 LEU A CA 1
ATOM 698 C C . LEU A 1 91 ? -28.716 0.459 38.100 1.00 81.50 91 LEU A C 1
ATOM 700 O O . LEU A 1 91 ? -29.259 0.366 39.194 1.00 81.50 91 LEU A O 1
ATOM 704 N N . GLN A 1 92 ? -29.131 1.335 37.179 1.00 80.75 92 GLN A N 1
ATOM 705 C CA . GLN A 1 92 ? -30.243 2.260 37.430 1.00 80.75 92 GLN A CA 1
ATOM 706 C C . GLN A 1 92 ? -31.532 1.531 37.826 1.00 80.75 92 GLN A C 1
ATOM 708 O O . GLN A 1 92 ? -32.237 1.972 38.736 1.00 80.75 92 GLN A O 1
ATOM 713 N N . ASN A 1 93 ? -31.839 0.411 37.168 1.00 78.31 93 ASN A N 1
ATOM 714 C CA . ASN A 1 93 ? -33.036 -0.361 37.471 1.00 78.31 93 ASN A CA 1
ATOM 715 C C . ASN A 1 93 ? -32.954 -1.026 38.856 1.00 78.31 93 ASN A C 1
ATOM 717 O O . ASN A 1 93 ? -33.921 -0.977 39.613 1.00 78.31 93 ASN A O 1
ATOM 721 N N . GLN A 1 94 ? -31.796 -1.584 39.228 1.00 74.31 94 GLN A N 1
ATOM 722 C CA . GLN A 1 94 ? -31.592 -2.146 40.566 1.00 74.31 94 GLN A CA 1
ATOM 723 C C . GLN A 1 94 ? -31.694 -1.086 41.661 1.00 74.31 94 GLN A C 1
ATOM 725 O O . GLN A 1 94 ? -32.377 -1.309 42.658 1.00 74.31 94 GLN A O 1
ATOM 730 N N . THR A 1 95 ? -31.099 0.089 41.452 1.00 74.88 95 THR A N 1
ATOM 731 C CA . THR A 1 95 ? -31.203 1.210 42.390 1.00 74.88 95 THR A CA 1
ATOM 732 C C . THR A 1 95 ? -32.663 1.625 42.572 1.00 74.88 95 THR A C 1
ATOM 734 O O . THR A 1 95 ? -33.132 1.748 43.700 1.00 74.88 95 THR A O 1
ATOM 737 N N . LYS A 1 96 ? -33.433 1.749 41.483 1.00 71.56 96 LYS A N 1
ATOM 738 C CA . LYS A 1 96 ? -34.861 2.094 41.551 1.00 71.56 96 LYS A CA 1
ATOM 739 C C . LYS A 1 96 ? -35.689 1.053 42.316 1.00 71.56 96 LYS A C 1
ATOM 741 O O . LYS A 1 96 ? -36.558 1.434 43.097 1.00 71.56 96 LYS A O 1
ATOM 746 N N . ILE A 1 97 ? -35.414 -0.238 42.122 1.00 74.62 97 ILE A N 1
ATOM 747 C CA . ILE A 1 97 ? -36.073 -1.323 42.866 1.00 74.62 97 ILE A CA 1
ATOM 748 C C . ILE A 1 97 ? -35.726 -1.245 44.358 1.00 74.62 97 ILE A C 1
ATOM 750 O O . ILE A 1 97 ? -36.613 -1.387 45.195 1.00 74.62 97 ILE A O 1
ATOM 754 N N . LEU A 1 98 ? -34.461 -0.983 44.698 1.00 69.69 98 LEU A N 1
ATOM 755 C CA . LEU A 1 98 ? -34.013 -0.908 46.088 1.00 69.69 98 LEU A CA 1
ATOM 756 C C . LEU A 1 98 ? -34.670 0.264 46.838 1.00 69.69 98 LEU A C 1
ATOM 758 O O . LEU A 1 98 ? -35.210 0.068 47.925 1.00 69.69 98 LEU A O 1
ATOM 762 N N . TYR A 1 99 ? -34.688 1.459 46.236 1.00 65.25 99 TYR A N 1
ATOM 763 C CA . TYR A 1 99 ? -35.334 2.638 46.827 1.00 65.25 99 TYR A CA 1
ATOM 764 C C . TYR A 1 99 ? -36.860 2.500 46.894 1.00 65.25 99 TYR A C 1
ATOM 766 O O . TYR A 1 99 ? -37.449 2.800 47.927 1.00 65.25 99 TYR A O 1
ATOM 774 N N . GLY A 1 100 ? -37.508 1.954 45.858 1.00 60.88 100 GLY A N 1
ATOM 775 C CA . GLY A 1 100 ? -38.952 1.692 45.893 1.00 60.88 100 GLY A CA 1
ATOM 776 C C . GLY A 1 100 ? -39.360 0.629 46.923 1.00 60.88 100 GLY A C 1
ATOM 777 O O . GLY A 1 100 ? -40.490 0.636 47.417 1.00 60.88 100 GLY A O 1
ATOM 778 N N . HIS A 1 101 ? -38.451 -0.286 47.275 1.00 59.56 101 HIS A N 1
ATOM 779 C CA . HIS A 1 101 ? -38.688 -1.238 48.355 1.00 59.56 101 HIS A CA 1
ATOM 780 C C . HIS A 1 101 ? -38.498 -0.605 49.742 1.00 59.56 101 HIS A C 1
ATOM 782 O O . HIS A 1 101 ? -39.248 -0.950 50.656 1.00 59.56 101 HIS A O 1
ATOM 788 N N . LEU A 1 102 ? -37.544 0.322 49.893 1.00 58.81 102 LEU A N 1
ATOM 789 C CA . LEU A 1 102 ? -37.320 1.078 51.129 1.00 58.81 102 LEU A CA 1
ATOM 790 C C . LEU A 1 102 ? -38.500 2.007 51.457 1.00 58.81 102 LEU A C 1
ATOM 792 O O . LEU A 1 102 ? -39.011 1.919 52.570 1.00 58.81 102 LEU A O 1
ATOM 796 N N . ASP A 1 103 ? -39.023 2.767 50.488 1.00 56.50 103 ASP A N 1
ATOM 797 C CA . ASP A 1 103 ? -40.210 3.623 50.689 1.00 56.50 103 ASP A CA 1
ATOM 798 C C . ASP A 1 103 ? -41.439 2.813 51.142 1.00 56.50 103 ASP A C 1
ATOM 800 O O . ASP A 1 103 ? -42.148 3.190 52.073 1.00 56.50 103 ASP A O 1
ATOM 804 N N . ASN A 1 104 ? -41.670 1.635 50.550 1.00 52.44 104 ASN A N 1
ATOM 805 C CA . ASN A 1 104 ? -42.764 0.750 50.974 1.00 52.44 104 ASN A CA 1
ATOM 806 C C . ASN A 1 104 ? -42.563 0.160 52.379 1.00 52.44 104 ASN A C 1
ATOM 808 O O . ASN A 1 104 ? -43.533 -0.232 53.027 1.00 52.44 104 ASN A O 1
ATOM 812 N N . LYS A 1 105 ? -41.317 0.065 52.855 1.00 51.59 105 LYS A N 1
ATOM 813 C CA . LYS A 1 105 ? -41.008 -0.436 54.198 1.00 51.59 105 LYS A CA 1
ATOM 814 C C . LYS A 1 105 ? -41.168 0.657 55.256 1.00 51.59 105 LYS A C 1
ATOM 816 O O . LYS A 1 105 ? -41.617 0.347 56.355 1.00 51.59 105 LYS A O 1
ATOM 821 N N . GLU A 1 106 ? -40.869 1.912 54.917 1.00 49.59 106 GLU A N 1
ATOM 822 C CA . GLU A 1 106 ? -41.083 3.061 55.807 1.00 49.59 106 GLU A CA 1
ATOM 823 C C . GLU A 1 106 ? -42.574 3.401 55.974 1.00 49.59 106 GLU A C 1
ATOM 825 O O . GLU A 1 106 ? -43.011 3.699 57.086 1.00 49.59 106 GLU A O 1
ATOM 830 N N . VAL A 1 107 ? -43.402 3.232 54.933 1.00 50.03 107 VAL A N 1
ATOM 831 C CA . VAL A 1 107 ? -44.868 3.407 55.045 1.00 50.03 107 VAL A CA 1
ATOM 832 C C . VAL A 1 107 ? -45.524 2.330 55.933 1.00 50.03 107 VAL A C 1
ATOM 834 O O . VAL A 1 107 ? -46.567 2.581 56.535 1.00 50.03 107 VAL A O 1
ATOM 837 N N . LEU A 1 108 ? -44.905 1.154 56.098 1.00 47.25 108 LEU A N 1
ATOM 838 C CA . LEU A 1 108 ? -45.425 0.056 56.930 1.00 47.25 108 LEU A CA 1
ATOM 839 C C . LEU A 1 108 ? -44.956 0.102 58.404 1.00 47.25 108 LEU A C 1
ATOM 841 O O . LEU A 1 108 ? -45.221 -0.833 59.160 1.00 47.25 108 LEU A O 1
ATOM 845 N N . MET A 1 109 ? -44.273 1.171 58.833 1.00 46.72 109 MET A N 1
ATOM 846 C CA . MET A 1 109 ? -43.863 1.402 60.228 1.00 46.72 109 MET A CA 1
ATOM 847 C C . MET A 1 109 ? -44.467 2.691 60.808 1.00 46.72 109 MET A C 1
ATOM 849 O O . MET A 1 109 ? -43.785 3.484 61.442 1.00 46.72 109 MET A O 1
ATOM 853 N N . THR A 1 110 ? -45.773 2.905 60.655 1.00 53.47 110 THR A N 1
ATOM 854 C CA . THR A 1 110 ? -46.538 3.726 61.614 1.00 53.47 110 THR A CA 1
ATOM 855 C C . THR A 1 110 ? -47.867 3.026 61.902 1.00 53.47 110 THR A C 1
ATOM 857 O O . THR A 1 110 ? -48.608 2.698 60.978 1.00 53.47 110 THR A O 1
ATOM 860 N N . PRO A 1 111 ? -48.140 2.706 63.181 1.00 45.81 111 PRO A N 1
ATOM 861 C CA . PRO A 1 111 ? -48.764 3.707 64.037 1.00 45.81 111 PRO A CA 1
ATOM 862 C C . PRO A 1 111 ? -48.189 3.729 65.465 1.00 45.81 111 PRO A C 1
ATOM 864 O O . PRO A 1 111 ? -48.250 2.746 66.203 1.00 45.81 111 PRO A O 1
ATOM 867 N N . LEU A 1 112 ? -47.708 4.897 65.898 1.00 48.81 112 LEU A N 1
ATOM 868 C CA . LEU A 1 112 ? -47.641 5.228 67.322 1.00 48.81 112 LEU A CA 1
ATOM 869 C C . LEU A 1 112 ? -49.082 5.423 67.806 1.00 48.81 112 LEU A C 1
ATOM 871 O O . LEU A 1 112 ? -49.735 6.421 67.513 1.00 48.81 112 LEU A O 1
ATOM 875 N N . VAL A 1 113 ? -49.586 4.393 68.477 1.00 45.19 113 VAL A N 1
ATOM 876 C CA . VAL A 1 113 ? -50.910 4.321 69.090 1.00 45.19 113 VAL A CA 1
ATOM 877 C C . VAL A 1 113 ? -51.088 5.481 70.077 1.00 45.19 113 VAL A C 1
ATOM 879 O O . VAL A 1 113 ? -50.335 5.614 71.040 1.00 45.19 113 VAL A O 1
ATOM 882 N N . ASN A 1 114 ? -52.110 6.305 69.831 1.00 50.03 114 ASN A N 1
ATOM 883 C CA . ASN A 1 114 ? -52.684 7.251 70.788 1.00 50.03 114 ASN A CA 1
ATOM 884 C C . ASN A 1 114 ? -53.049 6.509 72.084 1.00 50.03 114 ASN A C 1
ATOM 886 O O . ASN A 1 114 ? -53.967 5.688 72.082 1.00 50.03 114 ASN A O 1
ATOM 890 N N . PHE A 1 115 ? -52.378 6.820 73.192 1.00 44.81 115 PHE A N 1
ATOM 891 C CA . PHE A 1 115 ? -52.824 6.410 74.523 1.00 44.81 115 PHE A CA 1
ATOM 892 C C . PHE A 1 115 ? -53.852 7.424 75.053 1.00 44.81 115 PHE A C 1
ATOM 894 O O . PHE A 1 115 ? -53.501 8.591 75.236 1.00 44.81 115 PHE A O 1
ATOM 901 N N . PRO A 1 116 ? -55.108 7.024 75.326 1.00 50.88 116 PRO A N 1
ATOM 902 C CA . PRO A 1 116 ? -56.037 7.858 76.072 1.00 50.88 116 PRO A CA 1
ATOM 903 C C . PRO A 1 116 ? -55.667 7.820 77.560 1.00 50.88 116 PRO A C 1
ATOM 905 O O . PRO A 1 116 ? -55.609 6.757 78.177 1.00 50.88 116 PRO A O 1
ATOM 908 N N . THR A 1 117 ? -55.422 8.989 78.146 1.00 52.72 117 THR A N 1
ATOM 909 C CA . THR A 1 117 ? -55.281 9.154 79.595 1.00 52.72 117 THR A CA 1
ATOM 910 C C . THR A 1 117 ? -56.643 8.959 80.275 1.00 52.72 117 THR A C 1
ATOM 912 O O . THR A 1 117 ? -57.621 9.600 79.877 1.00 52.72 117 THR A O 1
ATOM 915 N N . PRO A 1 118 ? -56.760 8.096 81.303 1.00 45.91 118 PRO A N 1
ATOM 916 C CA . PRO A 1 118 ? -57.983 8.013 82.080 1.00 45.91 118 PRO A CA 1
ATOM 917 C C . PRO A 1 118 ? -58.051 9.198 83.048 1.00 45.91 118 PRO A C 1
ATOM 919 O O . PRO A 1 118 ? -57.096 9.503 83.760 1.00 45.91 118 PRO A O 1
ATOM 922 N N . ARG A 1 119 ? -59.212 9.859 83.063 1.00 47.25 119 ARG A N 1
ATOM 923 C CA . ARG A 1 119 ? -59.627 10.760 84.142 1.00 47.25 119 ARG A CA 1
ATOM 924 C C . ARG A 1 119 ? -59.669 9.977 85.451 1.00 47.25 119 ARG A C 1
ATOM 926 O O . ARG A 1 119 ? -60.400 8.990 85.490 1.00 47.25 119 ARG A O 1
ATOM 933 N N . GLN A 1 120 ? -59.003 10.480 86.485 1.00 44.91 120 GLN A N 1
ATOM 934 C CA . GLN A 1 120 ? -59.477 10.519 87.872 1.00 44.91 120 GLN A CA 1
ATOM 935 C C . GLN A 1 120 ? -58.879 11.751 88.549 1.00 44.91 120 GLN A C 1
ATOM 937 O O . GLN A 1 120 ? -57.678 12.010 88.316 1.00 44.91 120 GLN A O 1
#

Secondary structure (DSSP, 8-state):
--HHHHHHHHHHHT--SSSSTTSS--SSSTTTTTT-TTT--S-THHHHHHHHHHHHHHHHHHHHHHHHHHHHHHHHHHHHHHHHHHHHHHHHHHHHHHHHHHHHHHHTS-----PPPPP-

Organism: NCBI:txid61424